Protein AF-A0A956NRL3-F1 (afdb_monomer_lite)

Sequence (109 aa):
MRRVPLALLATTIAACSAGGAQPSAPPTPVPATLERFVATAPDSIALERQPCFGSCPVYRVSLDRTGRVRFGPILEAFPAQPASDSVSPHAILYLMQEAERASIGTLPL

Structure (mmCIF, N/CA/C/O backbone):
data_AF-A0A956NRL3-F1
#
_entry.id   AF-A0A956NRL3-F1
#
loop_
_atom_site.group_PDB
_atom_site.id
_atom_site.type_symbol
_atom_site.label_atom_id
_atom_site.label_alt_id
_atom_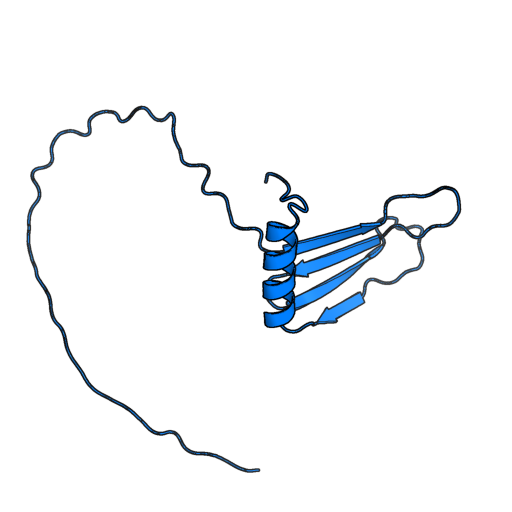site.label_comp_id
_atom_site.label_asym_id
_atom_site.label_entity_id
_atom_site.label_seq_id
_atom_site.pdbx_PDB_ins_code
_atom_site.Cartn_x
_atom_site.Cartn_y
_atom_site.Cartn_z
_atom_site.occupancy
_atom_site.B_iso_or_equiv
_atom_site.auth_seq_id
_atom_site.auth_comp_id
_atom_site.auth_asym_id
_atom_site.auth_atom_id
_atom_site.pdbx_PDB_model_num
ATOM 1 N N . MET A 1 1 ? -37.139 2.859 -11.471 1.00 49.41 1 MET A N 1
ATOM 2 C CA . MET A 1 1 ? -38.191 3.437 -10.606 1.00 49.41 1 MET A CA 1
ATOM 3 C C . MET A 1 1 ? -38.668 2.379 -9.620 1.00 49.41 1 MET A C 1
ATOM 5 O O . MET A 1 1 ? -39.310 1.433 -10.050 1.00 49.41 1 MET A O 1
ATOM 9 N N . ARG A 1 2 ? -38.356 2.510 -8.326 1.00 51.78 2 ARG A N 1
ATOM 10 C CA . ARG A 1 2 ? -39.159 1.942 -7.229 1.00 51.78 2 ARG A CA 1
ATOM 11 C C . ARG A 1 2 ? -38.724 2.613 -5.926 1.00 51.78 2 ARG A C 1
ATOM 13 O O . ARG A 1 2 ? -37.582 2.483 -5.508 1.00 51.78 2 ARG A O 1
ATOM 20 N N . ARG A 1 3 ? -39.625 3.436 -5.391 1.00 59.44 3 ARG A N 1
ATOM 21 C CA . ARG A 1 3 ? -39.480 4.232 -4.169 1.00 59.44 3 ARG A CA 1
ATOM 22 C C . ARG A 1 3 ? -39.965 3.368 -3.002 1.00 59.44 3 ARG A C 1
ATOM 24 O O . ARG A 1 3 ? -41.045 2.796 -3.116 1.00 59.44 3 ARG A O 1
ATOM 31 N N . VAL A 1 4 ? -39.194 3.276 -1.920 1.00 56.41 4 VAL A N 1
ATOM 32 C CA . VAL A 1 4 ? -39.613 2.628 -0.664 1.00 56.41 4 VAL A CA 1
ATOM 33 C C . VAL A 1 4 ? -39.611 3.700 0.434 1.00 56.41 4 VAL A C 1
ATOM 35 O O . VAL A 1 4 ? -38.673 4.500 0.472 1.00 56.41 4 VAL A O 1
ATOM 38 N N . PRO A 1 5 ? -40.688 3.803 1.235 1.00 56.38 5 PRO A N 1
ATOM 39 C CA . PRO A 1 5 ? -41.002 5.003 2.000 1.00 56.38 5 PRO A CA 1
ATOM 40 C C . PRO A 1 5 ? -40.257 5.102 3.334 1.00 56.38 5 PRO A C 1
ATOM 42 O O . PRO A 1 5 ? -40.002 4.108 4.010 1.00 56.38 5 PRO A O 1
ATOM 45 N N . LEU A 1 6 ? -39.987 6.359 3.702 1.00 53.91 6 LEU A N 1
ATOM 46 C CA . LEU A 1 6 ? -39.662 6.832 5.045 1.00 53.91 6 LEU A CA 1
ATOM 47 C C . LEU A 1 6 ? -40.699 6.328 6.059 1.00 53.91 6 LEU A C 1
ATOM 49 O O . LEU A 1 6 ? -41.880 6.655 5.942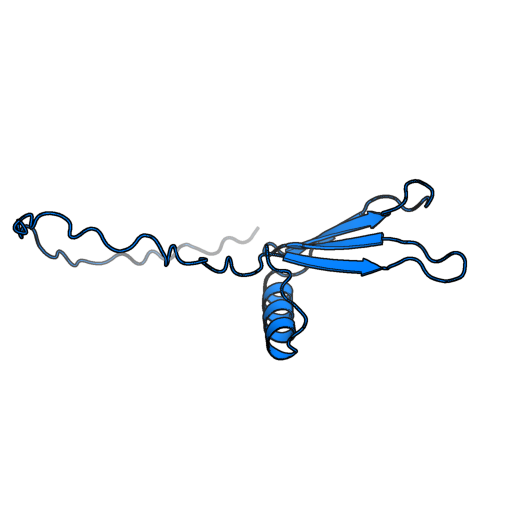 1.00 53.91 6 LEU A O 1
ATOM 53 N N . ALA A 1 7 ? -40.237 5.646 7.102 1.00 55.31 7 ALA A N 1
ATOM 54 C CA . ALA A 1 7 ? -40.960 5.543 8.361 1.00 55.31 7 ALA A CA 1
ATOM 55 C C . ALA A 1 7 ? -40.233 6.410 9.395 1.00 55.31 7 ALA A C 1
ATOM 57 O O . ALA A 1 7 ? -39.129 6.090 9.834 1.00 55.31 7 ALA A O 1
ATOM 58 N N . LEU A 1 8 ? -40.859 7.544 9.719 1.00 55.84 8 LEU A N 1
ATOM 59 C CA . LEU A 1 8 ? -40.550 8.371 10.878 1.00 55.84 8 LEU A CA 1
ATOM 60 C C . LEU A 1 8 ? -40.660 7.528 12.155 1.00 55.84 8 LEU A C 1
ATOM 62 O O . LEU A 1 8 ? -41.704 6.926 12.400 1.00 55.84 8 LEU A O 1
ATOM 66 N N . LEU A 1 9 ? -39.650 7.604 13.017 1.00 63.72 9 LEU A N 1
ATOM 67 C CA . LEU A 1 9 ? -39.820 7.366 14.446 1.00 63.72 9 LEU A CA 1
ATOM 68 C C . LEU A 1 9 ? -39.277 8.577 15.200 1.00 63.72 9 LEU A C 1
ATOM 70 O O . LEU A 1 9 ? -38.078 8.833 15.265 1.00 63.72 9 LEU A O 1
ATOM 74 N N . ALA A 1 10 ? -40.238 9.360 15.679 1.00 57.22 10 ALA A N 1
ATOM 75 C CA . ALA A 1 10 ? -40.084 10.412 16.663 1.00 57.22 10 ALA A CA 1
ATOM 76 C C . ALA A 1 10 ? -39.970 9.807 18.076 1.00 57.22 10 ALA A C 1
ATOM 78 O O . ALA A 1 10 ? -40.224 8.619 18.253 1.00 57.22 10 ALA A O 1
ATOM 79 N N . THR A 1 11 ? -39.734 10.687 19.060 1.00 55.44 11 THR A N 1
ATOM 80 C CA . THR A 1 11 ? -39.823 10.519 20.534 1.00 55.44 11 THR A CA 1
ATOM 81 C C . THR A 1 11 ? -38.585 9.926 21.230 1.00 55.44 11 THR A C 1
ATOM 83 O O . THR A 1 11 ? -38.018 8.963 20.746 1.00 55.44 11 THR A O 1
ATOM 86 N N . THR A 1 12 ? -38.057 10.425 22.359 1.00 53.44 12 THR A N 1
ATOM 87 C CA . THR A 1 12 ? -38.395 11.532 23.287 1.00 53.44 12 THR A CA 1
ATOM 88 C C . THR A 1 12 ? -37.269 11.662 24.338 1.00 53.44 12 THR A C 1
ATOM 90 O O . THR A 1 12 ? -36.730 10.648 24.754 1.00 53.44 12 THR A O 1
ATOM 93 N N . ILE A 1 13 ? -37.021 12.898 24.802 1.00 60.78 13 ILE A N 1
ATOM 94 C CA . ILE A 1 13 ? -36.749 13.346 26.194 1.00 60.78 13 ILE A CA 1
ATOM 95 C C . ILE A 1 13 ? -35.616 12.672 27.003 1.00 60.78 13 ILE A C 1
ATOM 97 O O . ILE A 1 13 ? -35.739 11.525 27.406 1.00 60.78 13 ILE A O 1
ATOM 101 N N . ALA A 1 14 ? -34.638 13.478 27.441 1.00 53.41 14 ALA A N 1
ATOM 102 C CA . ALA A 1 14 ? -34.229 13.561 28.855 1.00 53.41 14 ALA A CA 1
ATOM 103 C C . ALA A 1 14 ? -33.349 14.800 29.096 1.00 53.41 14 ALA A C 1
ATOM 105 O O . ALA A 1 14 ? -32.209 14.884 28.645 1.00 53.41 14 ALA A O 1
ATOM 106 N N . ALA A 1 15 ? -33.916 15.768 29.813 1.00 56.88 15 ALA A N 1
ATOM 107 C CA . ALA A 1 15 ? -33.204 16.865 30.447 1.00 56.88 15 ALA A CA 1
ATOM 108 C C . ALA A 1 15 ? -32.332 16.331 31.594 1.00 56.88 15 ALA A C 1
ATOM 110 O O . ALA A 1 15 ? -32.815 15.504 32.361 1.00 56.88 15 ALA A O 1
ATOM 111 N N . CYS A 1 16 ? -31.113 16.853 31.760 1.00 53.88 16 CYS A N 1
ATOM 112 C CA . CYS A 1 16 ? -30.391 16.794 33.032 1.00 53.88 16 CYS A CA 1
ATOM 113 C C . CYS A 1 16 ? -29.433 17.989 33.192 1.00 53.88 16 CYS A C 1
ATOM 115 O O . CYS A 1 16 ? -28.396 18.074 32.543 1.00 53.88 16 CYS A O 1
ATOM 117 N N . SER A 1 17 ? -29.833 18.860 34.122 1.00 58.22 17 SER A N 1
ATOM 118 C CA . SER A 1 17 ? -29.000 19.517 35.141 1.00 58.22 17 SER A CA 1
ATOM 119 C C . SER A 1 17 ? -28.111 20.700 34.757 1.00 58.22 17 SER A C 1
ATOM 121 O O . SER A 1 17 ? -27.007 20.572 34.235 1.00 58.22 17 SER A O 1
ATOM 123 N N . ALA A 1 18 ? -28.577 21.866 35.203 1.00 55.47 18 ALA A N 1
ATOM 124 C CA . ALA A 1 18 ? -27.769 23.031 35.512 1.00 55.47 18 ALA A CA 1
ATOM 125 C C . ALA A 1 18 ? -26.913 22.821 36.779 1.00 55.47 18 ALA A C 1
ATOM 127 O O . ALA A 1 18 ? -27.365 22.214 37.746 1.00 55.47 18 ALA A O 1
ATOM 128 N N . GLY A 1 19 ? -25.738 23.456 36.794 1.00 54.47 19 GLY A N 1
ATOM 129 C CA . GLY A 1 19 ? -25.300 24.260 37.938 1.00 54.47 19 GLY A CA 1
ATOM 130 C C . GLY A 1 19 ? -24.564 23.553 39.075 1.00 54.47 19 GLY A C 1
ATOM 131 O O . GLY A 1 19 ? -25.136 23.307 40.130 1.00 54.47 19 GLY A O 1
ATOM 132 N N . GLY A 1 20 ? -23.251 23.396 38.918 1.00 48.22 20 GLY A N 1
ATOM 133 C CA . GLY A 1 20 ? -22.311 23.310 40.033 1.00 48.22 20 GLY A CA 1
ATOM 134 C C . GLY A 1 20 ? -21.114 24.211 39.745 1.00 48.22 20 GLY A C 1
ATOM 135 O O . GLY A 1 20 ? -20.264 23.858 38.934 1.00 48.22 20 GLY A O 1
ATOM 136 N N . ALA A 1 21 ? -21.066 25.394 40.361 1.00 58.69 21 ALA A N 1
ATOM 137 C CA . ALA A 1 21 ? -19.879 26.242 40.347 1.00 58.69 21 ALA A CA 1
ATOM 138 C C . ALA A 1 21 ? -18.790 25.552 41.180 1.00 58.69 21 ALA A C 1
ATOM 140 O O . ALA A 1 21 ? -18.881 25.473 42.404 1.00 58.69 21 ALA A O 1
ATOM 141 N N . GLN A 1 22 ? -17.798 24.995 40.491 1.00 68.56 22 GLN A N 1
ATOM 142 C CA . GLN A 1 22 ? -16.673 24.304 41.099 1.00 68.56 22 GLN A CA 1
ATOM 143 C C . GLN A 1 22 ? -15.683 25.342 41.654 1.00 68.56 22 GLN A C 1
ATOM 145 O O . GLN A 1 22 ? -15.294 26.251 40.919 1.00 68.56 22 GLN A O 1
ATOM 150 N N . PRO A 1 23 ? -15.271 25.245 42.930 1.00 66.62 23 PRO A N 1
ATOM 151 C CA . PRO A 1 23 ? -14.225 26.089 43.490 1.00 66.62 23 PRO A CA 1
ATOM 152 C C . PRO A 1 23 ? -12.946 25.958 42.660 1.00 66.62 23 PRO A C 1
ATOM 154 O O . PRO A 1 23 ? -12.390 24.865 42.531 1.00 66.62 23 PRO A O 1
ATOM 157 N N . SER A 1 24 ? -12.488 27.071 42.090 1.00 62.31 24 SER A N 1
ATOM 158 C CA . SER A 1 24 ? -11.228 27.162 41.357 1.00 62.31 24 SER A CA 1
ATOM 159 C C . SER A 1 24 ? -10.063 27.024 42.333 1.00 62.31 24 SER A C 1
ATOM 161 O O . SER A 1 24 ? -9.521 28.013 42.825 1.00 62.31 24 SER A O 1
ATOM 163 N N . ALA A 1 25 ? -9.690 25.786 42.650 1.00 71.50 25 ALA A N 1
ATOM 164 C CA . ALA A 1 25 ? -8.385 25.515 43.226 1.00 71.50 25 ALA A CA 1
ATOM 165 C C . ALA A 1 25 ? -7.307 26.008 42.237 1.00 71.50 25 ALA A C 1
ATOM 167 O O . ALA A 1 25 ? -7.468 25.820 41.026 1.00 71.50 25 ALA A O 1
ATOM 168 N N . PRO A 1 26 ? -6.226 26.652 42.713 1.00 74.62 26 PRO A N 1
ATOM 169 C CA . PRO A 1 26 ? -5.117 27.039 41.850 1.00 74.62 26 PRO A CA 1
ATOM 170 C C . PRO A 1 26 ? -4.579 25.788 41.141 1.00 74.62 26 PRO A C 1
ATOM 172 O O . PRO A 1 26 ? -4.428 24.752 41.798 1.00 74.62 26 PRO A O 1
ATOM 175 N N . PRO A 1 27 ? -4.316 25.844 39.820 1.00 68.50 27 PRO A N 1
ATOM 176 C CA . PRO A 1 27 ? -3.812 24.696 39.089 1.00 68.50 27 PRO A CA 1
ATOM 177 C C . PRO A 1 27 ? -2.493 24.284 39.731 1.00 68.50 27 PRO A C 1
ATOM 179 O O . PRO A 1 27 ? -1.503 25.014 39.692 1.00 68.50 27 PRO A O 1
ATOM 182 N N . THR A 1 28 ? -2.488 23.114 40.363 1.00 69.25 28 THR A N 1
ATOM 183 C CA . THR A 1 28 ? -1.237 22.448 40.692 1.00 69.25 28 THR A CA 1
ATOM 184 C C . THR A 1 28 ? -0.506 22.278 39.361 1.00 69.25 28 THR A C 1
ATOM 186 O O . THR A 1 28 ? -1.131 21.779 38.421 1.00 69.25 28 THR A O 1
ATOM 189 N N . PRO A 1 29 ? 0.753 22.724 39.220 1.00 70.25 29 PRO A N 1
ATOM 190 C CA . PRO A 1 29 ? 1.523 22.464 38.016 1.00 70.25 29 PRO A CA 1
ATOM 191 C C . PRO A 1 29 ? 1.655 20.947 37.879 1.00 70.25 29 PRO A C 1
ATOM 193 O O . PRO A 1 29 ? 2.467 20.310 38.548 1.00 70.25 29 PRO A O 1
ATOM 196 N N . VAL A 1 30 ? 0.780 20.359 37.062 1.00 65.75 30 VAL A N 1
ATOM 197 C CA . VAL A 1 30 ? 0.892 18.967 36.651 1.00 65.75 30 VAL A CA 1
ATOM 198 C C . VAL A 1 30 ? 2.210 18.895 35.888 1.00 65.75 30 VAL A C 1
ATOM 200 O O . VAL A 1 30 ? 2.397 19.690 34.962 1.00 65.75 30 VAL A O 1
ATOM 203 N N . PRO A 1 31 ? 3.151 18.022 36.278 1.00 64.56 31 PRO A N 1
ATOM 204 C CA . PRO A 1 31 ? 4.383 17.862 35.525 1.00 64.56 31 PRO A CA 1
ATOM 205 C C . PRO A 1 31 ? 4.019 17.567 34.066 1.00 64.56 31 PRO A C 1
ATOM 207 O O . PRO A 1 31 ? 3.334 16.587 33.775 1.00 64.56 31 PRO A O 1
ATOM 210 N N . ALA A 1 32 ? 4.451 18.442 33.156 1.00 61.56 32 ALA A N 1
ATOM 211 C CA . ALA A 1 32 ? 4.167 18.421 31.719 1.00 61.56 32 ALA A CA 1
ATOM 212 C C . ALA A 1 32 ? 4.853 17.253 30.975 1.00 61.56 32 ALA A C 1
ATOM 214 O O . ALA A 1 32 ? 5.204 17.360 29.807 1.00 61.56 32 ALA A O 1
ATOM 215 N N . THR A 1 33 ? 5.102 16.133 31.654 1.00 54.75 33 THR A N 1
ATOM 216 C CA . THR A 1 33 ? 5.990 15.058 31.184 1.00 54.75 33 THR A CA 1
ATOM 217 C C . THR A 1 33 ? 5.226 13.808 30.744 1.00 54.75 33 THR A C 1
ATOM 219 O O . THR A 1 33 ? 5.822 12.767 30.502 1.00 54.75 33 THR A O 1
ATOM 222 N N . LEU A 1 34 ? 3.902 13.898 30.611 1.00 52.31 34 LEU A N 1
ATOM 223 C CA . LEU A 1 34 ? 3.073 12.883 29.961 1.00 52.31 34 LEU A CA 1
ATOM 224 C C . LEU A 1 34 ? 2.000 13.573 29.116 1.00 52.31 34 LEU A C 1
ATOM 226 O O . LEU A 1 34 ? 0.807 13.289 29.251 1.00 52.31 34 LEU A O 1
ATOM 230 N N . GLU A 1 35 ? 2.412 14.494 28.237 1.00 56.28 35 GLU A N 1
ATOM 231 C CA . GLU A 1 35 ? 1.630 14.709 27.021 1.00 56.28 35 GLU A CA 1
ATOM 232 C C . GLU A 1 35 ? 1.495 13.341 26.361 1.00 56.28 35 GLU A C 1
ATOM 234 O O . GLU A 1 35 ? 2.452 12.762 25.848 1.00 56.28 35 GLU A O 1
ATOM 239 N N . ARG A 1 36 ? 0.306 12.761 26.533 1.00 54.00 36 ARG A N 1
ATOM 240 C CA . ARG A 1 36 ? -0.088 11.498 25.937 1.00 54.00 36 ARG A CA 1
ATOM 241 C C . ARG A 1 36 ? 0.295 11.583 24.473 1.00 54.00 36 ARG A C 1
ATOM 243 O O . ARG A 1 36 ? -0.295 12.370 23.737 1.00 54.00 36 ARG A O 1
ATOM 250 N N . PHE A 1 37 ? 1.207 10.719 24.051 1.00 57.34 37 PHE A N 1
ATOM 251 C CA . PHE A 1 37 ? 1.156 10.203 22.699 1.00 57.34 37 PHE A CA 1
ATOM 252 C C . PHE A 1 37 ? -0.244 9.610 22.544 1.00 57.34 37 PHE A C 1
ATOM 254 O O . PHE A 1 37 ? -0.512 8.480 22.954 1.00 57.34 37 PHE A O 1
ATOM 261 N N . VAL A 1 38 ? -1.185 10.416 22.052 1.00 56.41 38 VAL A N 1
ATOM 262 C CA . VAL A 1 38 ? -2.442 9.907 21.530 1.00 56.41 38 VAL A CA 1
ATOM 263 C C . VAL A 1 38 ? -2.003 9.114 20.319 1.00 56.41 38 VAL A C 1
ATOM 265 O O . VAL A 1 38 ? -1.723 9.684 19.266 1.00 56.41 38 VAL A O 1
ATOM 268 N N . ALA A 1 39 ? -1.826 7.808 20.517 1.00 58.19 39 ALA A N 1
ATOM 269 C CA . ALA A 1 39 ? -1.529 6.882 19.447 1.00 58.19 39 ALA A CA 1
ATOM 270 C C . ALA A 1 39 ? -2.644 7.057 18.417 1.00 58.19 39 ALA A C 1
ATOM 272 O O . ALA A 1 39 ? -3.788 6.652 18.634 1.00 58.19 39 ALA A O 1
ATOM 273 N N . THR A 1 40 ? -2.337 7.779 17.341 1.00 65.31 40 THR A N 1
ATOM 274 C CA . THR A 1 40 ? -3.290 7.995 16.264 1.00 65.31 40 THR A CA 1
ATOM 275 C C . THR A 1 40 ? -3.446 6.634 15.619 1.00 65.31 40 THR A C 1
ATOM 277 O O . THR A 1 40 ? -2.485 6.095 15.074 1.00 65.31 40 THR A O 1
ATOM 280 N N . ALA A 1 41 ? -4.621 6.025 15.784 1.00 68.56 41 ALA A N 1
ATOM 281 C CA . ALA A 1 41 ? -4.878 4.710 15.222 1.00 68.56 41 ALA A CA 1
ATOM 282 C C . ALA A 1 41 ? -4.573 4.760 13.715 1.00 68.56 41 ALA A C 1
ATOM 284 O O . ALA A 1 41 ? -5.043 5.700 13.064 1.00 68.56 41 ALA A O 1
ATOM 285 N N . PRO A 1 42 ? -3.835 3.782 13.159 1.00 71.81 42 PRO A N 1
ATOM 286 C CA . PRO A 1 42 ? -3.422 3.799 11.756 1.00 71.81 42 PRO A CA 1
ATOM 287 C C . PRO A 1 42 ? -4.644 3.989 10.855 1.00 71.81 42 PRO A C 1
ATOM 289 O O . PRO A 1 42 ? -5.670 3.351 11.073 1.00 71.81 42 PRO A O 1
ATOM 292 N N . ASP A 1 43 ? -4.595 4.899 9.888 1.00 82.38 43 ASP A N 1
ATOM 293 C CA . ASP A 1 43 ? -5.734 5.265 9.030 1.00 82.38 43 ASP A CA 1
ATOM 294 C C . ASP A 1 43 ? -5.614 4.767 7.585 1.00 82.38 43 ASP A C 1
ATOM 296 O O . ASP A 1 43 ? -6.511 4.965 6.758 1.00 82.38 43 ASP A O 1
ATOM 300 N N . SER A 1 44 ? -4.512 4.084 7.299 1.00 86.00 44 SER A N 1
ATOM 301 C CA . SER A 1 44 ? -4.182 3.573 5.985 1.00 86.00 44 SER A CA 1
ATOM 302 C C . SER A 1 44 ? -3.271 2.350 6.074 1.00 86.00 44 SER A C 1
ATOM 304 O O . SER A 1 44 ? -2.565 2.136 7.059 1.00 86.00 44 SER A O 1
ATOM 306 N N . ILE A 1 45 ? -3.301 1.539 5.019 1.00 88.50 45 ILE A N 1
ATOM 307 C CA . ILE A 1 45 ? -2.377 0.431 4.782 1.00 88.50 45 ILE A CA 1
ATOM 308 C C . ILE A 1 45 ? -1.540 0.805 3.565 1.00 88.50 45 ILE A C 1
ATOM 310 O O . ILE A 1 45 ? -2.084 1.187 2.528 1.00 88.50 45 ILE A O 1
ATOM 314 N N . ALA A 1 46 ? -0.220 0.679 3.670 1.00 91.31 46 ALA A N 1
ATOM 315 C CA . ALA A 1 46 ? 0.683 0.848 2.542 1.00 91.31 46 ALA A CA 1
ATOM 316 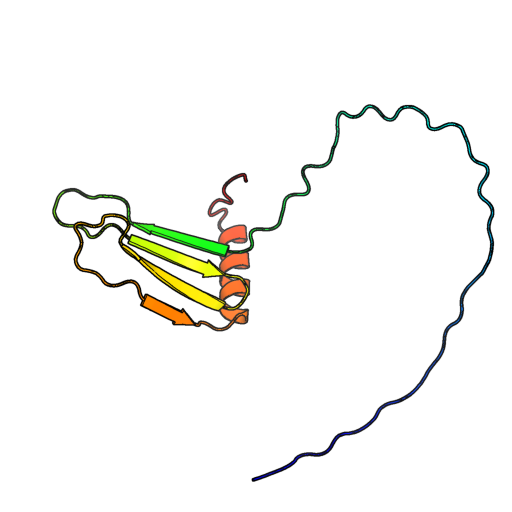C C . ALA A 1 46 ? 1.474 -0.438 2.304 1.00 91.31 46 ALA A C 1
ATOM 318 O O . ALA A 1 46 ? 2.042 -1.009 3.230 1.00 91.31 46 ALA A O 1
ATOM 319 N N . LEU A 1 47 ? 1.527 -0.863 1.045 1.00 90.94 47 LEU A N 1
ATOM 320 C CA . LEU A 1 47 ? 2.400 -1.926 0.580 1.00 90.94 47 LEU A CA 1
ATOM 321 C C . LEU A 1 47 ? 3.415 -1.324 -0.382 1.00 90.94 47 LEU A C 1
ATOM 323 O O . LEU A 1 47 ? 3.050 -0.702 -1.380 1.00 90.94 47 LEU A O 1
ATOM 327 N N . GLU A 1 48 ? 4.687 -1.536 -0.088 1.00 92.50 48 GLU A N 1
ATOM 328 C CA . GLU A 1 48 ? 5.785 -1.095 -0.931 1.00 92.50 48 GLU A CA 1
ATOM 329 C C . GLU A 1 48 ? 6.573 -2.299 -1.422 1.00 92.50 48 GLU A C 1
ATOM 331 O O . GLU A 1 48 ? 6.961 -3.173 -0.644 1.00 92.50 48 GLU A O 1
ATOM 336 N N . ARG A 1 49 ? 6.827 -2.335 -2.729 1.00 91.44 49 ARG A N 1
ATOM 337 C CA . ARG A 1 49 ? 7.749 -3.303 -3.305 1.00 91.44 49 ARG A CA 1
ATOM 338 C C . ARG A 1 49 ? 9.123 -2.668 -3.428 1.00 91.44 49 ARG A C 1
ATOM 340 O O . ARG A 1 49 ? 9.315 -1.806 -4.279 1.00 91.44 49 ARG A O 1
ATOM 347 N N . GLN A 1 50 ? 10.056 -3.131 -2.601 1.00 91.38 50 GLN A N 1
ATOM 348 C CA . GLN A 1 50 ? 11.450 -2.695 -2.632 1.00 91.38 50 GLN A CA 1
ATOM 349 C C . GLN A 1 50 ? 12.162 -3.131 -3.925 1.00 91.38 50 GLN A C 1
ATOM 351 O O . GLN A 1 50 ? 11.749 -4.112 -4.562 1.00 91.38 50 GLN A O 1
ATOM 356 N N . PRO A 1 51 ? 13.251 -2.437 -4.307 1.00 89.50 51 PRO A N 1
ATOM 357 C CA . PRO A 1 51 ? 14.135 -2.890 -5.371 1.00 89.50 51 PRO A CA 1
ATOM 358 C C . PRO A 1 51 ? 14.618 -4.328 -5.136 1.00 89.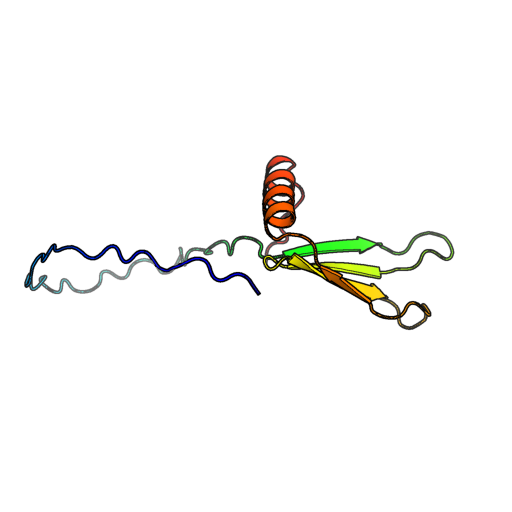50 51 PRO A C 1
ATOM 360 O O . PRO A 1 51 ? 14.912 -4.732 -4.012 1.00 89.50 51 PRO A O 1
ATOM 363 N N . CYS A 1 52 ? 14.720 -5.099 -6.217 1.00 86.19 52 CYS A N 1
ATOM 364 C CA . CYS A 1 52 ? 15.237 -6.466 -6.216 1.00 86.19 52 CYS A CA 1
ATOM 365 C C . CYS A 1 52 ? 16.396 -6.572 -7.225 1.00 86.19 52 CYS A C 1
ATOM 367 O O . CYS A 1 52 ? 16.541 -5.705 -8.088 1.00 86.19 52 CYS A O 1
ATOM 369 N N . PHE A 1 53 ? 17.187 -7.649 -7.174 1.00 89.19 53 PHE A N 1
ATOM 370 C CA . PHE A 1 53 ? 18.148 -7.938 -8.242 1.00 89.19 53 PHE A CA 1
ATOM 371 C C . PHE A 1 53 ? 17.419 -8.169 -9.578 1.00 89.19 53 PHE A C 1
ATOM 373 O O . PHE A 1 53 ? 16.679 -9.140 -9.727 1.00 89.19 53 PHE A O 1
ATOM 380 N N . GLY A 1 54 ? 17.641 -7.278 -10.550 1.00 85.38 54 GLY A N 1
ATOM 381 C CA . GLY A 1 54 ? 17.050 -7.340 -11.889 1.00 85.38 54 GLY A CA 1
ATOM 382 C C . GLY A 1 54 ? 16.059 -6.206 -12.167 1.00 85.38 54 GLY A C 1
ATOM 383 O O . GLY A 1 54 ? 16.204 -5.096 -11.667 1.00 85.38 54 GLY A O 1
ATOM 384 N N . SER A 1 55 ? 15.050 -6.480 -12.995 1.00 86.00 55 SER A N 1
ATOM 385 C CA . SER A 1 55 ? 14.116 -5.474 -13.533 1.00 86.00 55 SER A CA 1
ATOM 386 C C . SER A 1 55 ? 12.801 -5.376 -12.750 1.00 86.00 55 SER A C 1
ATOM 388 O O . SER A 1 55 ? 11.753 -5.086 -13.326 1.00 86.00 55 SER A O 1
ATOM 390 N N . CYS A 1 56 ? 12.816 -5.667 -11.445 1.00 87.88 56 CYS A N 1
ATOM 391 C CA . CYS A 1 56 ? 11.610 -5.599 -10.623 1.00 87.88 56 CYS A CA 1
ATOM 392 C C . CYS A 1 56 ? 11.035 -4.173 -10.602 1.00 87.88 56 CYS A C 1
ATOM 394 O O . CYS A 1 56 ? 11.726 -3.271 -10.128 1.00 87.88 56 CYS A O 1
ATOM 396 N N . PRO A 1 57 ? 9.767 -3.959 -11.008 1.00 86.75 57 PRO A N 1
ATOM 397 C CA . PRO A 1 57 ? 9.111 -2.681 -10.776 1.00 86.75 57 PRO A CA 1
ATOM 398 C C . PRO A 1 57 ? 8.996 -2.396 -9.282 1.00 86.75 57 PRO A C 1
ATOM 400 O O . PRO A 1 57 ? 8.545 -3.253 -8.511 1.00 86.75 57 PRO A O 1
ATOM 403 N N . VAL A 1 58 ? 9.397 -1.182 -8.917 1.00 93.25 58 VAL A N 1
ATOM 404 C CA . VAL A 1 58 ? 9.289 -0.609 -7.576 1.00 93.25 58 VAL A CA 1
ATOM 405 C C . VAL A 1 58 ? 8.031 0.249 -7.558 1.00 93.25 58 VAL A C 1
ATOM 407 O O . VAL A 1 58 ? 7.893 1.181 -8.355 1.00 93.25 58 VAL A O 1
ATOM 410 N N . TYR A 1 59 ? 7.092 -0.084 -6.685 1.00 93.69 59 TYR A N 1
ATOM 411 C CA . TYR A 1 59 ? 5.793 0.575 -6.629 1.00 93.69 59 TYR A CA 1
ATOM 412 C C . TYR A 1 59 ? 5.276 0.655 -5.200 1.00 93.69 59 TYR A C 1
ATOM 414 O O . TYR A 1 59 ? 5.682 -0.117 -4.325 1.00 93.69 59 TYR A O 1
ATOM 422 N N . ARG A 1 60 ? 4.323 1.564 -5.000 1.00 94.81 60 ARG A N 1
ATOM 423 C CA . ARG A 1 60 ? 3.558 1.711 -3.768 1.00 94.81 60 ARG A CA 1
ATOM 424 C C . ARG A 1 60 ? 2.078 1.510 -4.054 1.00 94.81 60 ARG A C 1
ATOM 426 O O . ARG A 1 60 ? 1.540 2.081 -5.002 1.00 94.81 60 ARG A O 1
ATOM 433 N N . VAL A 1 61 ? 1.428 0.728 -3.204 1.00 95.19 61 VAL A N 1
ATOM 434 C CA . VAL A 1 61 ? -0.029 0.656 -3.099 1.00 95.19 61 VAL A CA 1
ATOM 435 C C . VAL A 1 61 ? -0.422 1.237 -1.752 1.00 95.19 61 VAL A C 1
ATOM 437 O O . VAL A 1 61 ? 0.126 0.830 -0.732 1.00 95.19 61 VAL A O 1
ATOM 440 N N . SER A 1 62 ? -1.358 2.179 -1.731 1.00 94.06 62 SER A N 1
ATOM 441 C CA . SER A 1 62 ? -1.966 2.675 -0.499 1.00 94.06 62 SER A CA 1
ATOM 442 C C . SER A 1 62 ? -3.472 2.460 -0.509 1.00 94.06 62 SER A C 1
ATOM 444 O O . SER A 1 62 ? -4.134 2.643 -1.531 1.00 94.06 62 SER A O 1
ATOM 446 N N . LEU A 1 63 ? -4.000 2.058 0.643 1.00 94.50 63 LEU A N 1
ATOM 447 C CA . LEU A 1 63 ? -5.421 1.897 0.905 1.00 94.50 63 LEU A CA 1
ATOM 448 C C . LEU A 1 63 ? -5.776 2.760 2.111 1.00 94.50 63 LEU A C 1
ATOM 450 O O . LEU A 1 63 ? -5.131 2.639 3.150 1.00 94.50 63 LEU A O 1
ATOM 454 N N . ASP A 1 64 ? -6.777 3.625 1.988 1.00 91.50 64 ASP A N 1
ATOM 455 C CA . ASP A 1 64 ? -7.279 4.412 3.119 1.00 91.50 64 ASP A CA 1
ATOM 456 C C . ASP A 1 64 ? -8.520 3.769 3.762 1.00 91.50 64 ASP A C 1
ATOM 458 O O . ASP A 1 64 ? -9.151 2.869 3.198 1.00 91.50 64 ASP A O 1
ATOM 462 N N . ARG A 1 65 ? -8.908 4.251 4.949 1.00 90.44 65 ARG A N 1
ATOM 463 C CA . ARG A 1 65 ? -10.125 3.807 5.657 1.00 90.44 65 ARG A CA 1
ATOM 464 C C . ARG A 1 65 ? -11.425 3.963 4.859 1.00 90.44 65 ARG A C 1
ATOM 466 O O . ARG A 1 65 ? -12.419 3.329 5.207 1.00 90.44 65 ARG A O 1
ATOM 473 N N . THR A 1 66 ? -11.451 4.791 3.813 1.00 92.00 66 THR A N 1
ATOM 474 C CA . THR A 1 66 ? -12.630 4.945 2.943 1.00 92.00 66 THR A CA 1
ATOM 475 C C . THR A 1 66 ? -12.726 3.844 1.888 1.00 92.00 66 THR A C 1
ATOM 477 O O . THR A 1 66 ? -13.727 3.763 1.180 1.00 92.00 66 THR A O 1
ATOM 480 N N . GLY A 1 67 ? -11.710 2.981 1.793 1.00 94.06 67 GLY A N 1
ATOM 481 C CA . GLY A 1 67 ? -11.630 1.920 0.798 1.00 94.06 67 GLY A CA 1
ATOM 482 C C . GLY A 1 67 ? -11.020 2.371 -0.524 1.00 94.06 67 GLY A C 1
ATOM 483 O O . GLY A 1 67 ? -11.009 1.593 -1.474 1.00 94.06 67 GLY A O 1
ATOM 484 N N . ARG A 1 68 ? -10.498 3.598 -0.631 1.00 96.50 68 ARG A N 1
ATOM 485 C CA . ARG A 1 68 ? -9.831 4.046 -1.857 1.00 96.50 68 ARG A CA 1
ATOM 486 C C . ARG A 1 68 ? -8.451 3.409 -1.956 1.00 96.50 68 ARG A C 1
ATOM 488 O O . ARG A 1 68 ? -7.652 3.505 -1.029 1.00 96.50 68 ARG A O 1
ATOM 495 N N . VAL A 1 69 ? -8.161 2.839 -3.120 1.00 96.44 69 VAL A N 1
ATOM 496 C CA . VAL A 1 69 ? -6.865 2.256 -3.470 1.00 96.44 69 VAL A CA 1
ATOM 497 C C . VAL A 1 69 ? -6.137 3.192 -4.424 1.00 96.44 69 VAL A C 1
ATOM 499 O O . VAL A 1 69 ? -6.714 3.667 -5.405 1.00 96.44 69 VAL A O 1
ATOM 502 N N . ARG A 1 70 ? -4.858 3.457 -4.157 1.00 96.31 70 ARG A N 1
ATOM 503 C CA . ARG A 1 70 ? -3.961 4.179 -5.063 1.00 96.31 70 ARG A CA 1
ATOM 504 C C . ARG A 1 70 ? -2.731 3.329 -5.335 1.00 96.31 70 ARG A C 1
ATOM 506 O O . ARG A 1 70 ? -2.092 2.854 -4.403 1.00 96.31 70 ARG A O 1
ATOM 513 N N . PHE A 1 71 ? -2.399 3.167 -6.605 1.00 95.44 71 PHE A N 1
ATOM 514 C CA . PHE A 1 71 ? -1.186 2.523 -7.084 1.00 95.44 71 PHE A CA 1
ATOM 515 C C . PHE A 1 71 ? -0.326 3.558 -7.806 1.00 95.44 71 PHE A C 1
ATOM 517 O O . PHE A 1 71 ? -0.841 4.352 -8.596 1.00 95.44 71 PHE A O 1
ATOM 524 N N . GLY A 1 72 ? 0.984 3.523 -7.579 1.00 94.00 72 GLY A N 1
ATOM 525 C CA . GLY A 1 72 ? 1.923 4.317 -8.362 1.00 94.00 72 GLY A CA 1
ATOM 526 C C . GLY A 1 72 ? 3.329 3.720 -8.388 1.00 94.00 72 GLY A C 1
ATOM 527 O O . GLY A 1 72 ? 3.743 3.093 -7.404 1.00 94.00 72 GLY A O 1
ATOM 528 N N . PRO A 1 73 ? 4.077 3.908 -9.492 1.00 93.06 73 PRO A N 1
ATOM 529 C CA . PRO A 1 73 ? 5.506 3.624 -9.500 1.00 93.06 73 PRO A CA 1
ATOM 530 C C . PRO A 1 73 ? 6.223 4.555 -8.518 1.00 93.06 73 PRO A C 1
ATOM 532 O O . PRO A 1 73 ? 5.845 5.715 -8.357 1.00 93.06 73 PRO A O 1
ATOM 535 N N . ILE A 1 74 ? 7.267 4.049 -7.865 1.00 90.38 74 ILE A N 1
ATOM 536 C CA . ILE A 1 74 ? 8.143 4.886 -7.028 1.00 90.38 74 ILE A CA 1
ATOM 537 C C . ILE A 1 74 ? 9.246 5.520 -7.877 1.00 90.38 74 ILE A C 1
ATOM 539 O O . ILE A 1 74 ? 9.647 6.651 -7.629 1.00 90.38 74 ILE A O 1
ATOM 543 N N . LEU A 1 75 ? 9.731 4.800 -8.890 1.00 86.94 75 LEU A N 1
ATOM 544 C CA . LEU A 1 75 ? 10.768 5.294 -9.789 1.00 86.94 75 LEU A CA 1
ATOM 545 C C . LEU A 1 75 ? 10.137 5.768 -11.097 1.00 86.94 75 LEU A C 1
ATOM 547 O O . LEU A 1 75 ? 9.439 5.002 -11.761 1.00 86.94 75 LEU A O 1
ATOM 551 N N . GLU A 1 76 ? 10.460 6.995 -11.500 1.00 81.25 76 GLU A N 1
ATOM 552 C CA . GLU A 1 76 ? 9.968 7.621 -12.738 1.00 81.25 76 GLU A CA 1
ATOM 553 C C . GLU A 1 76 ? 10.347 6.836 -14.003 1.00 81.25 76 GLU A C 1
ATOM 555 O O . GLU A 1 76 ? 9.648 6.889 -15.010 1.00 81.25 76 GLU A O 1
ATOM 560 N N . ALA A 1 77 ? 11.438 6.065 -13.946 1.00 81.25 77 ALA A N 1
ATOM 561 C CA . ALA A 1 77 ? 11.916 5.249 -15.059 1.00 81.25 77 ALA A CA 1
ATOM 562 C C . ALA A 1 77 ? 11.009 4.045 -15.382 1.00 81.25 77 ALA A C 1
ATOM 564 O O . ALA A 1 77 ? 11.168 3.436 -16.441 1.00 81.25 77 ALA A O 1
ATOM 565 N N . PHE A 1 78 ? 10.074 3.674 -14.497 1.00 80.81 78 PHE A N 1
ATOM 566 C CA . PHE A 1 78 ? 9.111 2.618 -14.801 1.00 80.81 78 PHE A CA 1
ATOM 567 C C . PHE A 1 78 ? 7.905 3.194 -15.553 1.00 80.81 78 PHE A C 1
ATOM 569 O O . PHE A 1 78 ? 7.226 4.072 -15.028 1.00 80.81 78 PHE A O 1
ATOM 576 N N . PRO A 1 79 ? 7.546 2.648 -16.730 1.00 81.19 79 PRO A N 1
ATOM 577 C CA . PRO A 1 79 ? 6.463 3.173 -17.569 1.00 81.19 79 PRO A CA 1
ATOM 578 C C . PRO A 1 79 ? 5.053 2.906 -17.008 1.00 81.19 79 PRO A C 1
ATOM 580 O O . PRO A 1 79 ? 4.058 3.098 -17.709 1.00 81.19 79 PRO A O 1
ATOM 583 N N . ALA A 1 80 ? 4.944 2.422 -15.769 1.00 84.81 80 ALA A N 1
ATOM 584 C CA . ALA A 1 80 ? 3.665 2.130 -15.146 1.00 84.81 80 ALA A CA 1
ATOM 585 C C . ALA A 1 80 ? 2.924 3.437 -14.850 1.00 84.81 80 ALA A C 1
ATOM 587 O O . ALA A 1 80 ? 3.435 4.313 -14.160 1.00 84.81 80 ALA A O 1
ATOM 588 N N . GLN A 1 81 ? 1.700 3.562 -15.350 1.00 89.19 81 GLN A N 1
ATOM 589 C CA . GLN A 1 81 ? 0.866 4.716 -15.040 1.00 89.19 81 GLN A CA 1
ATOM 590 C C . GLN A 1 81 ? 0.280 4.578 -13.628 1.00 89.19 81 GLN A C 1
ATOM 592 O O . GLN A 1 81 ? -0.081 3.464 -13.227 1.00 89.19 81 GLN A O 1
ATOM 597 N N . PRO A 1 82 ? 0.155 5.681 -12.870 1.00 93.19 82 PRO A N 1
ATOM 598 C CA . PRO A 1 82 ? -0.636 5.689 -11.652 1.00 93.19 82 PRO A CA 1
ATOM 599 C C . PRO A 1 82 ? -2.050 5.176 -11.926 1.00 93.19 82 PRO A C 1
ATOM 601 O O . PRO A 1 82 ? -2.662 5.508 -12.942 1.00 93.19 82 PRO A O 1
ATOM 604 N N . ALA A 1 83 ? -2.573 4.379 -11.003 1.00 95.69 8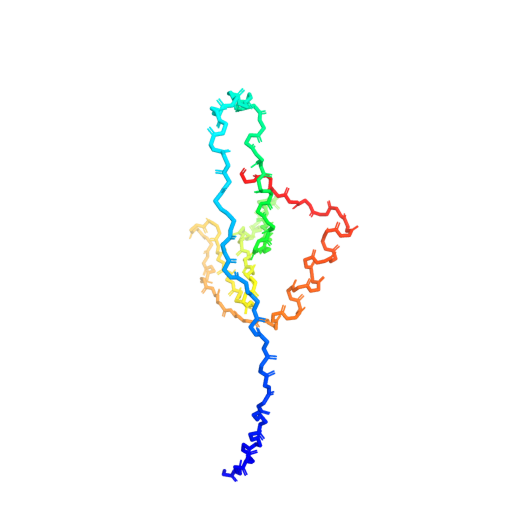3 ALA A N 1
ATOM 605 C CA . ALA A 1 83 ? -3.908 3.812 -11.103 1.00 95.69 83 ALA A CA 1
ATOM 606 C C . ALA A 1 83 ? -4.646 3.960 -9.773 1.00 95.69 83 ALA A C 1
ATOM 608 O O . ALA A 1 83 ? -4.040 4.078 -8.706 1.00 95.69 83 ALA A O 1
ATOM 609 N N . SER A 1 84 ? -5.972 3.956 -9.831 1.00 96.38 84 SER A N 1
ATOM 610 C CA . SER A 1 84 ? -6.815 4.016 -8.644 1.00 96.38 84 SER A CA 1
ATOM 611 C C . SER A 1 84 ? -7.977 3.058 -8.769 1.00 96.38 84 SER A C 1
ATOM 613 O O . SER A 1 84 ? -8.549 2.927 -9.849 1.00 96.38 84 SER A O 1
ATOM 615 N N . ASP A 1 85 ? -8.358 2.475 -7.647 1.00 97.56 85 ASP A N 1
ATOM 616 C CA . ASP A 1 85 ? -9.505 1.586 -7.546 1.00 97.56 85 ASP A CA 1
ATOM 617 C C . ASP A 1 85 ? -10.166 1.771 -6.173 1.00 97.56 85 ASP A C 1
ATOM 619 O O . ASP A 1 85 ? -9.830 2.690 -5.412 1.00 97.56 85 ASP A O 1
ATOM 623 N N . SER A 1 86 ? -11.116 0.910 -5.842 1.00 97.25 86 SER A N 1
ATOM 624 C CA . SER A 1 86 ? -11.770 0.881 -4.548 1.00 97.25 86 SER A CA 1
ATOM 625 C C . SER A 1 86 ? -12.039 -0.541 -4.086 1.00 97.25 86 SER A C 1
ATOM 627 O O . SER A 1 86 ? -12.345 -1.435 -4.868 1.00 97.25 86 SER A O 1
ATOM 629 N N . VAL A 1 87 ? -11.968 -0.727 -2.778 1.00 96.56 87 VAL A N 1
ATOM 630 C CA . VAL A 1 87 ? -12.409 -1.927 -2.075 1.00 96.56 87 VAL A CA 1
ATOM 631 C C . VAL A 1 87 ? -13.436 -1.527 -1.027 1.00 96.56 87 VAL A C 1
ATOM 633 O O . VAL A 1 87 ? -13.560 -0.354 -0.671 1.00 96.56 87 VAL A O 1
ATOM 636 N N . SER A 1 88 ? -14.213 -2.487 -0.528 1.00 96.50 88 SER A N 1
ATOM 637 C CA . SER A 1 88 ? -15.199 -2.160 0.498 1.00 96.50 88 SER A CA 1
ATOM 638 C C . SER A 1 88 ? -14.495 -1.660 1.772 1.00 96.50 88 SER A C 1
ATOM 640 O O . SER A 1 88 ? -13.494 -2.250 2.191 1.00 96.50 88 SER A O 1
ATOM 642 N N . PRO A 1 89 ? -15.026 -0.624 2.449 1.00 93.94 89 PRO A N 1
ATOM 643 C CA . PRO A 1 89 ? -14.476 -0.180 3.731 1.00 93.94 89 PRO A CA 1
ATOM 644 C C . PRO A 1 89 ? -14.428 -1.308 4.772 1.00 93.94 89 PRO A C 1
ATOM 646 O O . PRO A 1 89 ? -13.504 -1.380 5.574 1.00 93.94 89 PRO A O 1
ATOM 649 N N . HIS A 1 90 ? -15.388 -2.242 4.719 1.00 94.31 90 HIS A N 1
ATOM 650 C CA . HIS A 1 90 ? -15.404 -3.426 5.583 1.00 94.31 90 HIS A CA 1
ATOM 651 C C . HIS A 1 90 ? -14.187 -4.336 5.372 1.00 94.31 90 HIS A C 1
ATOM 653 O O . HIS A 1 90 ? -13.634 -4.832 6.350 1.00 94.31 90 HIS A O 1
ATOM 659 N N . ALA A 1 91 ? -13.741 -4.536 4.128 1.00 93.88 91 ALA A N 1
ATOM 660 C CA . ALA A 1 91 ? -12.548 -5.332 3.852 1.00 93.88 91 ALA A CA 1
ATOM 661 C C . ALA A 1 91 ? -11.281 -4.672 4.418 1.00 93.88 91 ALA A C 1
ATOM 663 O O . ALA A 1 91 ? -10.418 -5.370 4.944 1.00 93.88 91 ALA A O 1
ATOM 664 N N . ILE A 1 92 ? -11.189 -3.337 4.370 1.00 91.94 92 ILE A N 1
ATOM 665 C CA . ILE A 1 92 ? -10.072 -2.595 4.974 1.00 91.94 92 ILE A CA 1
ATOM 666 C C . ILE A 1 92 ? -10.061 -2.755 6.488 1.00 91.94 92 ILE A C 1
ATOM 668 O O . ILE A 1 92 ? -9.026 -3.089 7.051 1.00 91.94 92 ILE A O 1
ATOM 672 N N . LEU A 1 93 ? -11.207 -2.562 7.145 1.00 90.38 93 LEU A N 1
ATOM 673 C CA . LEU A 1 93 ? -11.308 -2.721 8.596 1.00 90.38 93 LEU A CA 1
ATOM 674 C C . LEU A 1 93 ? -10.913 -4.136 9.035 1.00 90.38 93 LEU A C 1
ATOM 676 O O . LEU A 1 93 ? -10.159 -4.286 9.994 1.00 90.38 93 LEU A O 1
ATOM 680 N N . TYR A 1 94 ? -11.353 -5.157 8.293 1.00 92.38 94 TYR A N 1
ATOM 681 C CA . TYR A 1 94 ? -10.939 -6.540 8.524 1.00 92.38 94 TYR A CA 1
ATOM 682 C C . TYR A 1 94 ? -9.422 -6.725 8.351 1.00 92.38 94 TYR A C 1
ATOM 684 O O . TYR A 1 94 ? -8.767 -7.290 9.221 1.00 92.38 94 TYR A O 1
ATOM 692 N N . LEU A 1 95 ? -8.836 -6.203 7.268 1.00 90.38 95 LEU A N 1
ATOM 693 C CA . LEU A 1 95 ? -7.390 -6.284 7.028 1.00 90.38 95 LEU A CA 1
ATOM 694 C C . LEU A 1 95 ? -6.570 -5.585 8.116 1.00 90.38 95 LEU A C 1
ATOM 696 O O . LEU A 1 95 ? -5.533 -6.102 8.517 1.00 90.38 95 LEU A O 1
ATOM 700 N N . MET A 1 96 ? -7.023 -4.429 8.600 1.00 87.38 96 MET A N 1
ATOM 701 C CA . MET A 1 96 ? -6.351 -3.701 9.676 1.00 87.38 96 MET A CA 1
ATOM 702 C C . MET A 1 96 ? -6.386 -4.480 10.992 1.00 87.38 96 MET A C 1
ATOM 704 O O . MET A 1 96 ? -5.363 -4.577 11.665 1.00 87.38 96 MET A O 1
ATOM 708 N N . GLN A 1 97 ? -7.534 -5.076 11.324 1.00 89.75 97 GLN A N 1
ATOM 709 C CA . GLN A 1 97 ? -7.675 -5.941 12.495 1.00 89.75 97 GLN A CA 1
ATOM 710 C C . GLN A 1 97 ? -6.755 -7.169 12.405 1.00 89.75 97 GLN A C 1
ATOM 712 O O . GLN A 1 97 ? -6.118 -7.550 13.384 1.00 89.75 97 GLN A O 1
ATOM 717 N N . GLU A 1 98 ? -6.654 -7.779 11.224 1.00 91.75 98 GLU A N 1
ATOM 718 C CA . GLU A 1 98 ? -5.758 -8.912 10.987 1.00 91.75 98 GLU A CA 1
ATOM 719 C C . GLU A 1 98 ? -4.276 -8.521 11.043 1.00 91.75 98 GLU A C 1
ATOM 721 O O . GLU A 1 98 ? -3.470 -9.261 11.606 1.00 91.75 98 GLU A O 1
ATOM 726 N N . ALA A 1 99 ? -3.910 -7.348 10.521 1.00 87.50 99 ALA A N 1
ATOM 727 C CA . ALA A 1 99 ? -2.549 -6.825 10.611 1.00 87.50 99 ALA A CA 1
ATOM 728 C C . ALA A 1 99 ? -2.138 -6.560 12.067 1.00 87.50 99 ALA A C 1
ATOM 730 O O . ALA A 1 99 ? -1.045 -6.956 12.472 1.00 87.50 99 ALA A O 1
ATOM 731 N N . GLU A 1 100 ? -3.035 -5.968 12.862 1.00 86.31 100 GLU A N 1
ATOM 732 C CA . GLU A 1 100 ? -2.843 -5.771 14.302 1.00 86.31 100 GLU A CA 1
ATOM 733 C C . GLU A 1 100 ? -2.663 -7.114 15.022 1.00 86.31 100 GLU A C 1
ATOM 735 O O . GLU A 1 100 ? -1.706 -7.293 15.775 1.00 86.31 100 GLU A O 1
ATOM 740 N N . ARG A 1 101 ? -3.517 -8.102 14.723 1.00 89.50 101 ARG A N 1
ATOM 741 C CA . ARG A 1 101 ? -3.426 -9.459 15.286 1.00 89.50 101 ARG A CA 1
ATOM 742 C C . ARG A 1 101 ? -2.116 -10.166 14.933 1.00 89.50 101 ARG A C 1
ATOM 744 O O . ARG A 1 101 ? -1.602 -10.939 15.738 1.00 89.50 101 ARG A O 1
ATOM 751 N N . ALA A 1 102 ? -1.596 -9.926 13.734 1.00 89.31 102 ALA A N 1
ATOM 752 C CA . ALA A 1 102 ? -0.354 -10.511 13.244 1.00 89.31 102 ALA A CA 1
ATOM 753 C C . ALA A 1 102 ? 0.902 -9.719 13.655 1.00 89.31 102 ALA A C 1
ATOM 755 O O . ALA A 1 102 ? 2.005 -10.100 13.262 1.00 89.31 102 ALA A O 1
ATOM 756 N N . SER A 1 103 ? 0.757 -8.624 14.412 1.00 85.00 103 SER A N 1
ATOM 757 C CA . SER A 1 103 ? 1.849 -7.698 14.739 1.00 85.00 103 SER A CA 1
ATOM 758 C C . SER A 1 103 ? 2.594 -7.187 13.495 1.00 85.00 103 SER A C 1
ATOM 760 O O . SER A 1 103 ? 3.797 -6.920 13.543 1.00 85.00 103 SER A O 1
ATOM 762 N N . ILE A 1 104 ? 1.895 -7.065 12.361 1.00 81.69 104 ILE A N 1
ATOM 763 C CA . ILE A 1 104 ? 2.447 -6.464 11.146 1.00 81.69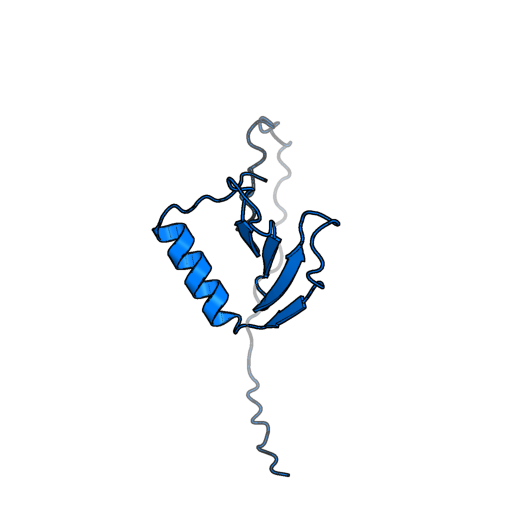 104 ILE A CA 1
ATOM 764 C C . ILE A 1 104 ? 2.464 -4.954 11.382 1.00 81.69 104 ILE A C 1
ATOM 766 O O . ILE A 1 104 ? 1.424 -4.331 11.579 1.00 81.69 104 ILE A O 1
ATOM 770 N N . GLY A 1 105 ? 3.682 -4.415 11.449 1.00 66.81 105 GLY A N 1
ATOM 771 C CA . GLY A 1 105 ? 4.002 -3.170 12.138 1.00 66.81 105 GLY A CA 1
ATOM 772 C C . GLY A 1 105 ? 3.131 -1.962 11.796 1.00 66.81 105 GLY A C 1
ATOM 773 O O . GLY A 1 105 ? 2.911 -1.620 10.636 1.00 66.81 105 GLY A O 1
ATOM 774 N N . THR A 1 106 ? 2.737 -1.250 12.846 1.00 59.34 106 THR A N 1
ATOM 775 C CA . THR A 1 106 ? 2.460 0.182 12.810 1.00 59.34 106 THR A CA 1
ATOM 776 C C . THR A 1 106 ? 3.791 0.925 12.715 1.00 59.34 106 THR A C 1
ATOM 778 O O . THR A 1 106 ? 4.659 0.773 13.575 1.00 59.34 106 THR A O 1
ATOM 781 N N . LEU A 1 107 ? 3.979 1.725 11.664 1.00 54.06 107 LEU A N 1
ATOM 782 C CA . LEU A 1 107 ? 5.066 2.701 11.660 1.00 54.06 107 LEU A CA 1
ATOM 783 C C . LEU A 1 107 ? 4.778 3.714 12.778 1.00 54.06 107 LEU A C 1
ATOM 785 O O . LEU A 1 107 ? 3.661 4.241 12.816 1.00 54.06 107 LEU A O 1
ATOM 789 N N . PRO A 1 108 ? 5.727 3.980 13.694 1.00 51.38 108 PRO A N 1
ATOM 790 C CA . PRO A 1 108 ? 5.601 5.139 14.561 1.00 51.38 108 PRO A CA 1
ATOM 791 C C . PRO A 1 108 ? 5.524 6.381 13.661 1.00 51.38 108 PRO A C 1
ATOM 793 O O . PRO A 1 108 ? 6.369 6.555 12.780 1.00 51.38 108 PRO A O 1
ATOM 796 N N . LEU A 1 109 ? 4.457 7.165 13.837 1.00 49.38 109 LEU A N 1
ATOM 797 C CA . LEU A 1 109 ? 4.299 8.485 13.223 1.00 49.38 109 LEU A CA 1
ATOM 798 C C . LEU A 1 109 ? 5.294 9.475 13.834 1.00 49.38 109 LEU A C 1
ATOM 800 O O . LEU A 1 109 ? 5.503 9.398 15.068 1.00 49.38 109 LEU A O 1
#

pLDDT: mean 77.09, std 16.44, range [48.22, 97.56]

Foldseek 3Di:
DDDDDDDDDDDDDDDDDDDDDDPPDPDDPDPPPCPDPPVPQDFKDKDWDDDDPDDDFTKMWMAGLQQKIWIDTPDPPDPDDIDIDGDHSVVVVVVSVVCVVVPVDDDDD

Radius of gyration: 24.93 Å; chains: 1; bounding box: 59×38×61 Å

Secondary structure (DSSP, 8-state):
-------------------------------S-----------EEEEEE---SSSPPPEEEEEETT-EEEEEESSTTS-PPPEEEE--HHHHHHHHHHHHHTT-PPPP-